Protein AF-A0A8X6N1I3-F1 (afdb_monomer_lite)

Radius of gyration: 24.24 Å; chains: 1; bounding box: 64×44×45 Å

Structure (mmCIF, N/CA/C/O backbone):
data_AF-A0A8X6N1I3-F1
#
_entry.id   AF-A0A8X6N1I3-F1
#
loop_
_atom_site.group_PDB
_atom_site.id
_atom_site.type_symbol
_atom_site.label_atom_id
_atom_site.label_alt_id
_atom_site.label_comp_id
_atom_site.label_asym_id
_atom_site.label_entity_id
_atom_site.label_seq_id
_atom_site.pdbx_PDB_ins_code
_atom_site.Cartn_x
_atom_site.Cartn_y
_atom_site.Cartn_z
_atom_site.occupancy
_atom_site.B_iso_or_equiv
_atom_site.auth_seq_id
_atom_site.auth_comp_id
_atom_site.auth_asym_id
_atom_site.auth_atom_id
_atom_site.pdbx_PDB_model_num
ATOM 1 N N . MET A 1 1 ? -18.403 -4.099 -4.640 1.00 58.09 1 MET A N 1
ATOM 2 C CA . MET A 1 1 ? -17.667 -3.399 -3.555 1.00 58.09 1 MET A CA 1
ATOM 3 C C . MET A 1 1 ? -17.383 -4.320 -2.355 1.00 58.09 1 MET A C 1
ATOM 5 O O . MET A 1 1 ? -16.830 -3.855 -1.371 1.00 58.09 1 MET A O 1
ATOM 9 N N . GLU A 1 2 ? -17.684 -5.625 -2.454 1.00 62.41 2 GLU A N 1
ATOM 10 C CA . GLU A 1 2 ? -17.638 -6.613 -1.355 1.00 62.41 2 GLU A CA 1
ATOM 11 C C . GLU A 1 2 ? -16.244 -7.187 -1.051 1.00 62.41 2 GLU A C 1
ATOM 13 O O . GLU A 1 2 ? -16.069 -7.861 -0.044 1.00 62.41 2 GLU A O 1
ATOM 18 N N . LYS A 1 3 ? -15.234 -6.902 -1.889 1.00 71.56 3 LYS A N 1
ATOM 19 C CA . LYS A 1 3 ? -13.880 -7.488 -1.790 1.00 71.56 3 LYS A CA 1
ATOM 20 C C . LYS A 1 3 ? -13.165 -7.183 -0.459 1.00 71.56 3 LYS A C 1
ATOM 22 O O . LYS A 1 3 ? -12.239 -7.901 -0.110 1.00 71.56 3 LYS A O 1
ATOM 27 N N . TYR A 1 4 ? -13.576 -6.144 0.275 1.00 79.06 4 TYR A N 1
ATOM 28 C CA . TYR A 1 4 ? -12.900 -5.678 1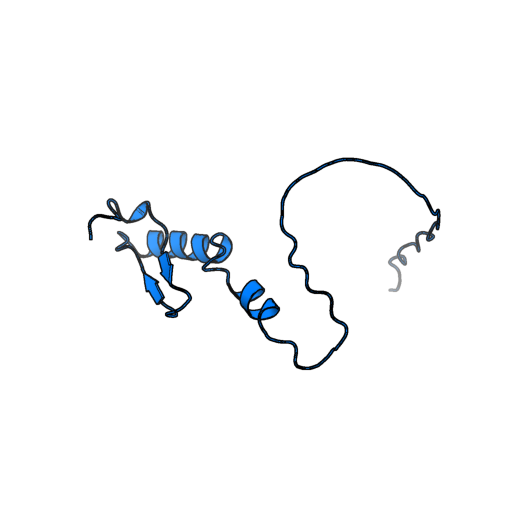.490 1.00 79.06 4 TYR A CA 1
ATOM 29 C C . TYR A 1 4 ? -13.860 -5.598 2.679 1.00 79.06 4 TYR A C 1
ATOM 31 O O . TYR A 1 4 ? -14.279 -4.508 3.073 1.00 79.06 4 TYR A O 1
ATOM 39 N N . ASN A 1 5 ? -14.231 -6.753 3.234 1.00 88.06 5 ASN A N 1
ATOM 40 C CA . ASN A 1 5 ? -15.066 -6.829 4.430 1.00 88.06 5 ASN A CA 1
ATOM 41 C C . ASN A 1 5 ? -14.500 -7.838 5.459 1.00 88.06 5 ASN A C 1
ATOM 43 O O . ASN A 1 5 ? -14.461 -9.029 5.148 1.00 88.06 5 ASN 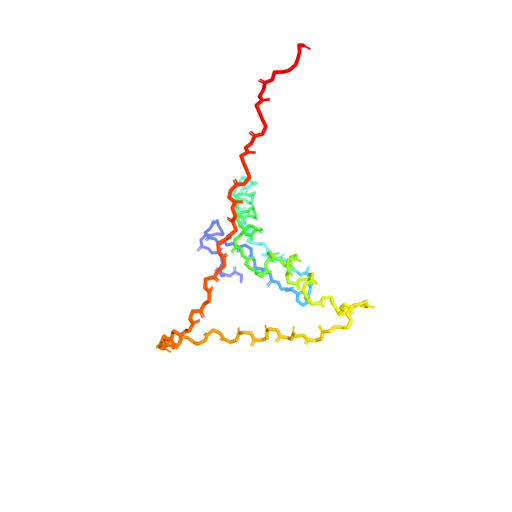A O 1
ATOM 47 N N . PRO A 1 6 ? -14.079 -7.395 6.663 1.00 91.19 6 PRO A N 1
ATOM 48 C CA . PRO A 1 6 ? -13.968 -5.996 7.073 1.00 91.19 6 PRO A CA 1
ATOM 49 C C . PRO A 1 6 ? -12.787 -5.299 6.365 1.00 91.19 6 PRO A C 1
ATOM 51 O O . PRO A 1 6 ? -11.757 -5.925 6.107 1.00 91.19 6 PRO A O 1
ATOM 54 N N . PRO A 1 7 ? -12.908 -4.002 6.037 1.00 94.31 7 PRO A N 1
ATOM 55 C CA . PRO A 1 7 ? -11.917 -3.283 5.230 1.00 94.31 7 PRO A CA 1
ATOM 56 C C . PRO A 1 7 ? -10.530 -3.205 5.884 1.00 94.31 7 PRO A C 1
ATOM 58 O O . PRO A 1 7 ? -9.524 -3.195 5.181 1.00 94.31 7 PRO A O 1
ATOM 61 N N . ASP A 1 8 ? -10.470 -3.222 7.216 1.00 96.88 8 ASP A N 1
ATOM 62 C CA . ASP A 1 8 ? -9.240 -3.106 8.0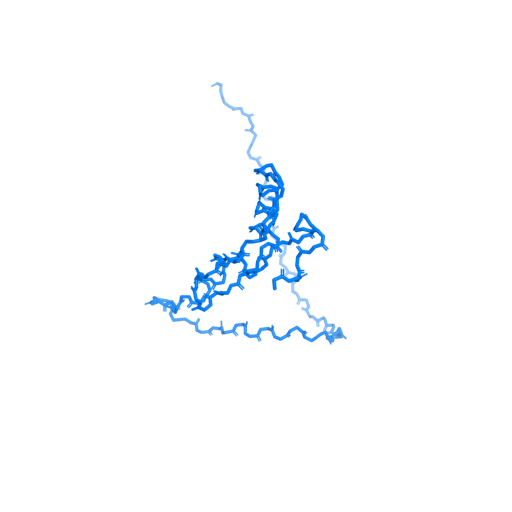11 1.00 96.88 8 ASP A CA 1
ATOM 63 C C . ASP A 1 8 ? -8.282 -4.297 7.858 1.00 96.88 8 ASP A C 1
ATOM 65 O O . ASP A 1 8 ? -7.116 -4.226 8.251 1.00 96.88 8 ASP A O 1
ATOM 69 N N . HIS A 1 9 ? -8.743 -5.396 7.261 1.00 95.88 9 HIS A N 1
ATOM 70 C CA . HIS A 1 9 ? -7.922 -6.585 7.039 1.00 95.88 9 HIS A CA 1
ATOM 71 C C . HIS A 1 9 ? -7.115 -6.530 5.740 1.00 95.88 9 HIS A C 1
ATOM 73 O O . HIS A 1 9 ? -6.237 -7.365 5.534 1.00 95.88 9 HIS A O 1
ATOM 79 N N . PHE A 1 10 ? -7.371 -5.551 4.877 1.00 96.44 10 PHE A N 1
ATOM 80 C CA . PHE A 1 10 ? -6.782 -5.493 3.546 1.00 96.44 10 PHE A CA 1
ATOM 81 C C . PHE A 1 10 ? -5.776 -4.352 3.427 1.00 96.44 10 PHE A C 1
ATOM 83 O O . PHE A 1 10 ? -5.866 -3.346 4.124 1.00 96.44 10 PHE A O 1
ATOM 90 N N . LEU A 1 11 ? -4.800 -4.530 2.540 1.00 97.12 11 LEU A N 1
ATOM 91 C CA . LEU A 1 11 ? -3.863 -3.487 2.128 1.00 97.12 11 LEU A CA 1
ATOM 92 C C . LEU A 1 11 ? -4.432 -2.714 0.924 1.00 97.12 11 LEU A C 1
ATOM 94 O O . LEU A 1 11 ? -5.332 -3.220 0.243 1.00 97.12 11 LEU A O 1
ATOM 98 N N . PRO A 1 12 ? -3.943 -1.490 0.647 1.00 96.44 12 PRO A N 1
ATOM 99 C CA . PRO A 1 12 ? -4.312 -0.779 -0.571 1.00 96.44 12 PRO A CA 1
ATOM 100 C C . PRO A 1 12 ? -3.828 -1.517 -1.827 1.00 96.44 12 PRO A C 1
ATOM 102 O O . PRO A 1 12 ? -2.808 -2.199 -1.812 1.00 96.44 12 PRO A O 1
ATOM 105 N N . GLU A 1 13 ? -4.572 -1.373 -2.920 1.00 94.69 13 GLU A N 1
ATOM 106 C CA . GLU A 1 13 ? -4.293 -2.026 -4.205 1.00 94.69 13 GLU A CA 1
ATOM 107 C C . GLU A 1 13 ? -3.751 -0.982 -5.187 1.00 94.69 13 GLU A C 1
ATOM 109 O O . GLU A 1 13 ? -4.408 0.035 -5.428 1.00 94.69 13 GLU A O 1
ATOM 114 N N . SER A 1 14 ? -2.554 -1.206 -5.734 1.00 94.00 14 SER A N 1
ATOM 115 C CA . SER A 1 14 ? -1.966 -0.318 -6.739 1.00 94.00 14 SER A CA 1
ATOM 116 C C . SER A 1 14 ? -2.306 -0.760 -8.157 1.00 94.00 14 SER A C 1
ATOM 118 O O . SER A 1 14 ? -2.306 -1.941 -8.493 1.00 94.00 14 SER A O 1
ATOM 120 N N . TYR A 1 15 ? -2.571 0.228 -9.002 1.00 92.38 15 TYR A N 1
ATOM 121 C CA . TYR A 1 15 ? -2.730 0.101 -10.441 1.00 92.38 15 TYR A CA 1
ATOM 122 C C . TYR A 1 15 ? -1.696 1.029 -11.079 1.00 92.38 15 TYR A C 1
ATOM 124 O O . TYR A 1 15 ? -1.968 2.195 -11.374 1.00 92.38 15 TYR A O 1
ATOM 132 N N . THR A 1 16 ? -0.478 0.514 -11.227 1.00 86.62 16 THR A N 1
ATOM 133 C CA . THR A 1 16 ? 0.715 1.295 -11.592 1.00 86.62 16 THR A CA 1
ATOM 134 C C . THR A 1 16 ? 0.592 1.948 -12.966 1.00 86.62 16 THR A C 1
ATOM 136 O O . THR A 1 16 ? 0.917 3.122 -13.105 1.00 86.62 16 THR A O 1
ATOM 139 N N . CYS A 1 17 ? 0.014 1.251 -13.950 1.00 87.94 17 CYS A N 1
ATOM 140 C CA . CYS A 1 17 ? -0.227 1.790 -15.294 1.00 87.94 17 CYS A CA 1
ATOM 141 C C . CYS A 1 17 ? -1.128 3.035 -15.308 1.00 87.94 17 CYS A C 1
ATOM 143 O O . CYS A 1 17 ? -1.094 3.805 -16.263 1.00 87.94 17 CYS A O 1
ATOM 145 N N . PHE A 1 18 ? -1.940 3.224 -14.266 1.00 88.44 18 PHE A N 1
ATOM 146 C CA . PHE A 1 18 ? -2.896 4.324 -14.155 1.00 88.44 18 PHE A CA 1
ATOM 147 C C . PHE A 1 18 ? -2.551 5.299 -13.023 1.00 88.44 18 PHE A C 1
ATOM 149 O O . PHE A 1 18 ? -3.381 6.142 -12.690 1.00 88.44 18 PHE A O 1
ATOM 156 N N . PHE A 1 19 ? -1.367 5.167 -12.406 1.00 86.19 19 PHE A N 1
ATOM 157 C CA . PHE A 1 19 ? -0.954 5.930 -11.218 1.00 86.19 19 PHE A CA 1
ATOM 158 C C . PHE A 1 19 ? -2.039 5.982 -10.131 1.00 86.19 19 PHE A C 1
ATOM 160 O O . PHE A 1 19 ? -2.230 6.989 -9.449 1.00 86.19 19 PHE A O 1
ATOM 167 N N . LEU A 1 20 ? -2.787 4.886 -9.991 1.00 93.06 20 LEU A N 1
ATOM 168 C CA . LEU A 1 20 ? -3.972 4.825 -9.151 1.00 93.06 20 LEU A CA 1
ATOM 169 C C . LEU A 1 20 ? -3.709 3.926 -7.947 1.00 93.06 20 LEU A C 1
ATOM 171 O O . LEU A 1 20 ? -3.300 2.774 -8.088 1.00 93.06 20 LEU A O 1
ATOM 175 N N . LEU A 1 21 ? -4.020 4.440 -6.759 1.00 94.31 21 LEU A N 1
ATOM 176 C CA . LEU A 1 21 ? -4.033 3.671 -5.523 1.00 94.31 21 LEU A CA 1
ATOM 177 C C . LEU A 1 21 ? -5.468 3.553 -5.018 1.00 94.31 21 LEU A C 1
ATOM 179 O O . LEU A 1 21 ? -6.112 4.543 -4.665 1.00 94.31 21 LEU A O 1
ATOM 183 N N . LYS A 1 22 ? -5.984 2.329 -4.974 1.00 95.00 22 LYS A N 1
ATOM 184 C CA . LYS A 1 22 ? -7.322 2.043 -4.472 1.00 95.00 22 LYS A CA 1
ATOM 185 C C . LYS A 1 22 ? -7.257 1.748 -2.980 1.00 95.00 22 LYS A C 1
ATOM 187 O O . LYS A 1 22 ? -6.669 0.758 -2.547 1.00 95.00 22 LYS A O 1
ATOM 192 N N . MET A 1 23 ? -7.919 2.598 -2.203 1.00 95.81 23 MET A N 1
ATOM 193 C CA . MET A 1 23 ? -7.935 2.518 -0.744 1.00 95.81 23 MET A CA 1
ATOM 194 C C . MET A 1 23 ? -9.183 1.775 -0.241 1.00 95.81 23 MET A C 1
ATOM 196 O O . MET A 1 23 ? -10.302 2.170 -0.589 1.00 95.81 23 MET A O 1
ATOM 200 N N . PRO A 1 24 ? -9.038 0.742 0.611 1.00 96.38 24 PRO A N 1
ATOM 201 C CA . PRO A 1 24 ? -10.135 0.255 1.438 1.00 96.38 24 PRO A CA 1
ATOM 202 C C . PRO A 1 24 ? -10.714 1.382 2.305 1.00 96.38 24 PRO A C 1
ATOM 204 O O . PRO A 1 24 ? -10.010 2.311 2.710 1.00 96.38 24 PRO A O 1
ATOM 207 N N . ARG A 1 25 ? -12.012 1.302 2.617 1.00 96.25 25 ARG A N 1
ATOM 208 C CA . ARG A 1 25 ? -12.679 2.246 3.529 1.00 96.25 25 ARG A CA 1
ATOM 209 C C . ARG A 1 25 ? -12.365 1.881 4.980 1.00 96.25 25 ARG A C 1
ATOM 211 O O . ARG A 1 25 ? -13.222 1.334 5.665 1.00 96.25 25 ARG A O 1
ATOM 218 N N . TYR A 1 26 ? -11.136 2.141 5.412 1.00 97.44 26 TYR A N 1
ATOM 219 C CA . TYR A 1 26 ? -10.694 1.839 6.773 1.00 97.44 26 TYR A CA 1
ATOM 220 C C . TYR A 1 26 ? -11.571 2.511 7.831 1.00 97.44 26 TYR A C 1
ATOM 222 O O . TYR A 1 26 ? -12.073 3.619 7.625 1.00 97.44 26 TYR A O 1
ATOM 230 N N . SER A 1 27 ? -11.715 1.852 8.977 1.00 97.56 27 SER A N 1
ATOM 231 C CA . SER A 1 27 ? -12.545 2.321 10.091 1.00 97.56 27 SER A CA 1
ATOM 232 C C . SER A 1 27 ? -12.072 3.651 10.680 1.00 97.56 27 SER A C 1
ATOM 234 O O . SER A 1 27 ? -12.888 4.466 11.112 1.00 97.56 27 SER A O 1
ATOM 236 N N . CYS A 1 28 ? -10.756 3.897 10.698 1.00 98.25 28 CYS A N 1
ATOM 237 C CA . CYS A 1 28 ? -10.181 5.119 11.247 1.00 98.25 28 CYS A CA 1
ATOM 238 C C . CYS A 1 28 ? -8.821 5.492 10.630 1.00 98.25 28 CYS A C 1
ATOM 240 O O . CYS A 1 28 ? -8.148 4.696 9.969 1.00 98.25 28 CYS A O 1
ATOM 242 N N . LYS A 1 29 ? -8.381 6.729 10.904 1.00 98.06 29 LYS A N 1
ATOM 243 C CA . LYS A 1 29 ? -7.102 7.283 10.423 1.00 98.06 29 LYS A CA 1
ATOM 244 C C . LYS A 1 29 ? -5.883 6.488 10.905 1.00 98.06 29 LYS A C 1
ATOM 246 O O . LYS A 1 29 ? -4.880 6.437 10.198 1.00 98.06 29 LYS A O 1
ATOM 251 N N . LEU A 1 30 ? -5.959 5.891 12.096 1.00 98.56 30 LEU A N 1
ATOM 252 C CA . LEU A 1 30 ? -4.856 5.121 12.668 1.00 98.56 30 LEU A CA 1
ATOM 253 C C . LEU A 1 30 ? -4.602 3.838 11.863 1.00 98.56 30 LEU A C 1
ATOM 255 O O . LEU A 1 30 ? -3.475 3.626 11.424 1.00 98.56 30 LEU A O 1
ATOM 259 N N . VAL A 1 31 ? -5.661 3.076 11.564 1.00 98.25 31 VAL A N 1
ATOM 260 C CA . VAL A 1 31 ? -5.588 1.881 10.704 1.00 98.25 31 VAL A CA 1
ATOM 261 C C . VAL A 1 31 ? -5.094 2.246 9.304 1.00 98.25 31 VAL A C 1
ATOM 263 O O . VAL A 1 31 ? -4.174 1.612 8.794 1.00 98.25 31 VAL A O 1
ATOM 266 N N . LEU A 1 32 ? -5.632 3.315 8.704 1.00 98.31 32 LEU A N 1
ATOM 267 C CA . LEU A 1 32 ? -5.176 3.792 7.393 1.00 98.31 32 LEU A CA 1
ATOM 268 C C . LEU A 1 32 ? -3.668 4.073 7.381 1.00 98.31 32 LEU A C 1
ATOM 270 O O . LEU A 1 32 ? -2.976 3.654 6.455 1.00 98.31 32 LEU A O 1
ATOM 274 N N . LYS A 1 33 ? -3.155 4.771 8.403 1.00 98.56 33 LYS A N 1
ATOM 275 C CA . LYS A 1 33 ? -1.730 5.108 8.511 1.00 98.56 33 LYS A CA 1
ATOM 276 C C . LYS A 1 33 ? -0.870 3.852 8.608 1.00 98.56 33 LYS A C 1
ATOM 278 O O . LYS A 1 33 ? 0.153 3.775 7.936 1.00 98.56 33 LYS A O 1
ATOM 283 N N . GLU A 1 34 ? -1.270 2.898 9.440 1.00 98.50 34 GLU A N 1
ATOM 284 C CA . GLU A 1 34 ? -0.538 1.648 9.635 1.00 98.50 34 GLU A CA 1
ATOM 285 C C . GLU A 1 34 ? -0.470 0.832 8.339 1.00 98.50 34 GLU A C 1
ATOM 287 O O . GLU A 1 34 ? 0.619 0.480 7.890 1.00 98.50 34 GLU A O 1
ATOM 292 N N . LYS A 1 35 ? -1.618 0.613 7.687 1.00 98.12 35 LYS A N 1
ATOM 293 C CA . LYS A 1 35 ? -1.713 -0.179 6.453 1.00 98.12 35 LYS A CA 1
ATOM 294 C C . LYS A 1 35 ? -0.984 0.477 5.290 1.00 98.12 35 LYS A C 1
ATOM 296 O O . LYS A 1 35 ? -0.295 -0.210 4.542 1.00 98.12 35 LYS A O 1
ATOM 301 N N . LEU A 1 36 ? -1.097 1.798 5.149 1.00 98.00 36 LEU A N 1
ATOM 302 C CA . LEU A 1 36 ? -0.392 2.527 4.098 1.00 98.00 36 LEU A CA 1
ATOM 303 C C . LEU A 1 36 ? 1.121 2.517 4.330 1.00 98.00 36 LEU A C 1
ATOM 305 O O . LEU A 1 36 ? 1.869 2.256 3.395 1.00 98.00 36 LEU A 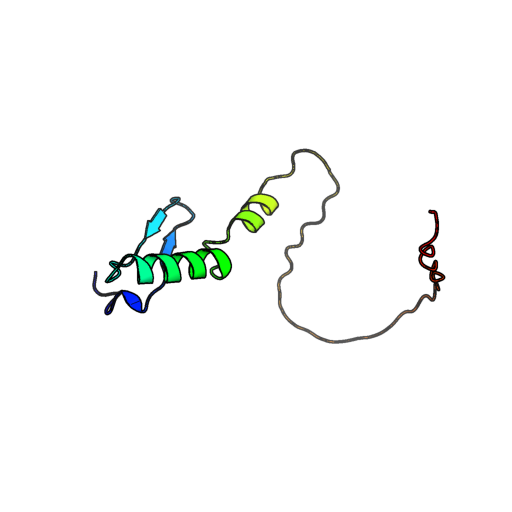O 1
ATOM 309 N N . LYS A 1 37 ? 1.577 2.742 5.571 1.00 97.44 37 LYS A N 1
ATOM 310 C CA . LYS A 1 37 ? 3.005 2.673 5.906 1.00 97.44 37 LYS A CA 1
ATOM 311 C C . LYS A 1 37 ? 3.564 1.279 5.632 1.00 97.44 37 LYS A C 1
ATOM 313 O O . LYS A 1 37 ? 4.621 1.163 5.028 1.00 97.44 37 LYS A O 1
ATOM 318 N N . TYR A 1 38 ? 2.843 0.235 6.037 1.00 97.50 38 TYR A N 1
ATOM 319 C CA . TYR A 1 38 ? 3.220 -1.139 5.723 1.00 97.50 38 TYR A CA 1
ATOM 320 C C . TYR A 1 38 ? 3.333 -1.350 4.207 1.00 97.50 38 TYR A C 1
ATOM 322 O O . TYR A 1 38 ? 4.353 -1.825 3.723 1.00 97.50 38 TYR A O 1
ATOM 330 N N . ALA A 1 39 ? 2.321 -0.941 3.442 1.00 96.31 39 ALA A N 1
ATOM 331 C CA . ALA A 1 39 ? 2.298 -1.145 1.999 1.00 96.31 39 ALA A CA 1
ATOM 332 C C . ALA A 1 39 ? 3.454 -0.438 1.270 1.00 96.31 39 ALA A C 1
ATOM 334 O O . ALA A 1 39 ? 4.049 -1.025 0.375 1.00 96.31 39 ALA A O 1
ATOM 335 N N . ILE A 1 40 ? 3.820 0.777 1.690 1.00 94.19 40 ILE A N 1
ATOM 336 C CA . ILE A 1 40 ? 4.958 1.517 1.121 1.00 94.19 40 ILE A CA 1
ATOM 337 C C . ILE A 1 40 ? 6.287 0.782 1.339 1.00 94.19 40 ILE A C 1
ATOM 339 O O . ILE A 1 40 ? 7.149 0.844 0.479 1.00 94.19 40 ILE A O 1
ATOM 343 N N . HIS A 1 41 ? 6.460 0.089 2.466 1.00 93.38 41 HIS A N 1
ATOM 344 C CA . HIS A 1 41 ? 7.723 -0.586 2.785 1.00 93.38 41 HIS A CA 1
ATOM 345 C C . HIS A 1 41 ? 7.799 -2.040 2.309 1.00 93.38 41 HIS A C 1
ATOM 347 O O . HIS A 1 41 ? 8.892 -2.583 2.202 1.00 93.38 41 HIS A O 1
ATOM 353 N N . PHE A 1 42 ? 6.656 -2.699 2.099 1.00 92.94 42 PHE A N 1
ATOM 354 C CA . PHE A 1 42 ? 6.621 -4.152 1.901 1.00 92.94 42 PHE A CA 1
ATOM 355 C C . PHE A 1 42 ? 5.893 -4.597 0.628 1.00 92.94 42 PHE A C 1
ATOM 357 O O . PHE A 1 42 ? 6.048 -5.746 0.212 1.00 92.94 42 PHE A O 1
ATOM 364 N N . CYS A 1 43 ? 5.103 -3.736 -0.022 1.00 91.69 43 CYS A N 1
ATOM 365 C CA . CYS A 1 43 ? 4.458 -4.090 -1.284 1.00 91.69 43 CYS A CA 1
ATOM 366 C C . CYS A 1 43 ? 5.327 -3.644 -2.460 1.00 91.69 43 CYS A C 1
ATOM 368 O O . CYS A 1 43 ? 5.322 -2.471 -2.810 1.00 91.69 43 CYS A O 1
ATOM 370 N N . LYS A 1 44 ? 5.976 -4.596 -3.141 1.00 86.88 44 LYS A N 1
ATOM 371 C CA . LYS A 1 44 ? 6.818 -4.347 -4.332 1.00 86.88 44 LYS A CA 1
ATOM 372 C C . LYS A 1 44 ? 6.144 -3.499 -5.423 1.00 86.88 44 LYS A C 1
ATOM 374 O O . LYS A 1 44 ? 6.810 -2.766 -6.133 1.00 86.88 44 LYS A O 1
ATOM 379 N N . SER A 1 45 ? 4.822 -3.608 -5.586 1.00 87.06 45 SER A N 1
ATOM 380 C CA . SER A 1 45 ? 4.060 -2.841 -6.588 1.00 87.06 45 SER A CA 1
ATOM 381 C C . SER A 1 45 ? 3.702 -1.416 -6.152 1.00 87.06 45 SER A C 1
ATOM 383 O O . SER A 1 45 ? 3.037 -0.695 -6.896 1.00 87.06 45 SER A O 1
ATOM 385 N N . ILE A 1 46 ? 4.021 -1.055 -4.913 1.00 90.94 46 ILE A N 1
ATOM 386 C CA . ILE A 1 46 ? 3.841 0.277 -4.331 1.00 90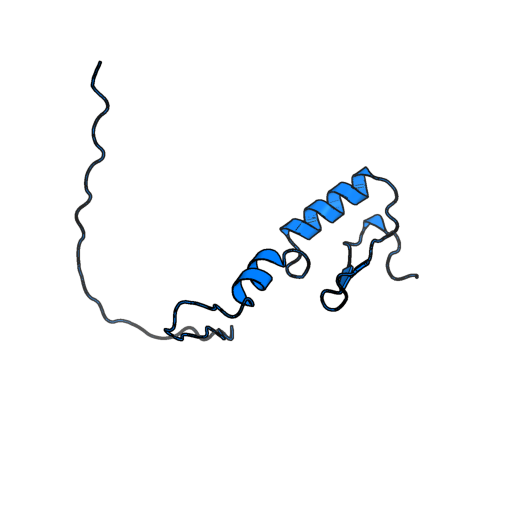.94 46 ILE A CA 1
ATOM 387 C C . ILE A 1 46 ? 5.225 0.891 -4.103 1.00 90.94 46 ILE A C 1
ATOM 389 O O . ILE A 1 46 ? 5.436 2.046 -4.463 1.00 90.94 46 ILE A O 1
ATOM 393 N N . ASP A 1 47 ? 6.174 0.094 -3.611 1.00 82.25 47 ASP A N 1
ATOM 394 C CA . ASP A 1 47 ? 7.605 0.385 -3.513 1.00 82.25 47 ASP A CA 1
ATOM 395 C C . ASP A 1 47 ? 8.269 0.339 -4.901 1.00 82.25 47 ASP A C 1
ATOM 397 O O . ASP A 1 47 ? 8.985 -0.589 -5.270 1.00 82.25 47 ASP A O 1
ATOM 401 N N . THR A 1 48 ? 7.913 1.311 -5.740 1.00 66.88 48 THR A N 1
ATOM 402 C CA . THR A 1 48 ? 8.264 1.312 -7.170 1.00 66.88 48 THR A CA 1
ATOM 403 C C . THR A 1 48 ? 9.474 2.198 -7.474 1.00 66.88 48 THR A C 1
ATOM 405 O O . THR A 1 48 ? 9.857 2.310 -8.636 1.00 66.88 48 THR A O 1
ATOM 408 N N . ASP A 1 49 ? 10.088 2.830 -6.470 1.00 67.31 49 ASP A N 1
ATOM 409 C CA . ASP A 1 49 ? 11.179 3.791 -6.679 1.00 67.31 49 ASP A CA 1
ATOM 410 C C . ASP A 1 49 ? 12.445 3.107 -7.221 1.00 67.31 49 ASP A C 1
ATOM 412 O O . ASP A 1 49 ? 13.093 3.633 -8.127 1.00 67.31 49 ASP A O 1
ATOM 416 N N . ASP A 1 50 ? 12.767 1.900 -6.743 1.00 63.84 50 ASP A N 1
ATOM 417 C CA . ASP A 1 50 ? 13.879 1.103 -7.280 1.00 63.84 50 ASP A CA 1
ATOM 418 C C . ASP A 1 50 ? 13.603 0.602 -8.702 1.00 63.84 50 ASP A C 1
ATOM 420 O O . ASP A 1 50 ? 14.478 0.664 -9.565 1.00 63.84 50 ASP A O 1
ATOM 424 N N . TYR A 1 51 ? 12.365 0.192 -8.988 1.00 63.56 51 TYR A N 1
ATOM 425 C CA . TYR A 1 51 ? 11.955 -0.214 -10.335 1.00 63.56 51 TYR A CA 1
ATOM 426 C C . TYR A 1 51 ? 11.982 0.962 -11.324 1.00 63.56 51 TYR A C 1
ATOM 428 O O . TYR A 1 51 ? 12.469 0.828 -12.444 1.00 63.56 51 TYR A O 1
ATOM 436 N N . ALA A 1 52 ? 11.511 2.143 -10.914 1.00 62.62 52 ALA A N 1
ATOM 437 C CA . ALA A 1 52 ? 11.535 3.346 -11.738 1.00 62.62 52 ALA A CA 1
ATOM 438 C C . ALA A 1 52 ? 12.967 3.799 -12.056 1.00 62.62 52 ALA A C 1
ATOM 440 O O . ALA A 1 52 ? 13.215 4.243 -13.173 1.00 62.62 52 ALA A O 1
ATOM 441 N N . ARG A 1 53 ? 13.914 3.650 -11.117 1.00 64.94 53 ARG A N 1
ATOM 442 C CA . ARG A 1 53 ? 15.340 3.936 -11.349 1.00 64.94 53 ARG A CA 1
ATOM 443 C C . ARG A 1 53 ? 15.977 2.980 -12.358 1.00 64.94 53 ARG A C 1
ATOM 445 O O . ARG A 1 53 ? 16.723 3.436 -13.217 1.00 64.94 53 ARG A O 1
ATOM 452 N N . LEU A 1 54 ? 15.670 1.684 -12.278 1.00 62.66 54 LEU A N 1
ATOM 453 C CA . LEU A 1 54 ? 16.199 0.664 -13.195 1.00 62.66 54 LEU A CA 1
ATOM 454 C C . LEU A 1 54 ? 15.602 0.765 -14.607 1.00 62.66 54 LEU A C 1
ATOM 456 O O . LEU A 1 54 ? 16.285 0.490 -15.590 1.00 62.66 54 LEU A O 1
ATOM 460 N N . ASN A 1 55 ? 14.342 1.190 -14.709 1.00 58.88 55 ASN A N 1
ATOM 461 C CA . ASN A 1 55 ? 13.631 1.332 -15.980 1.00 58.88 55 ASN A CA 1
ATOM 462 C C . ASN A 1 55 ? 13.799 2.709 -16.635 1.00 58.88 55 ASN A C 1
ATOM 464 O O . ASN A 1 55 ? 13.207 2.954 -17.689 1.00 58.88 55 ASN A O 1
ATOM 468 N N . GLN A 1 56 ? 14.587 3.613 -16.048 1.00 60.03 56 GLN A N 1
ATOM 469 C CA . GLN A 1 56 ? 15.059 4.789 -16.770 1.00 60.03 56 GLN A CA 1
ATOM 470 C C . GLN A 1 56 ? 16.087 4.297 -17.795 1.00 60.03 56 GLN A C 1
ATOM 472 O O . GLN A 1 56 ? 17.135 3.791 -17.388 1.00 60.03 56 GLN A O 1
ATOM 477 N N . PRO A 1 57 ? 15.826 4.394 -19.114 1.00 55.22 57 PRO A N 1
ATOM 478 C CA . PRO A 1 57 ? 16.854 4.098 -20.097 1.00 55.22 57 PRO A CA 1
ATOM 479 C C . PRO A 1 57 ? 18.000 5.078 -19.848 1.00 55.22 57 PRO A C 1
ATOM 481 O O . PRO A 1 57 ? 17.858 6.281 -20.061 1.00 55.22 57 PRO A O 1
ATOM 484 N N . ASN A 1 58 ? 19.105 4.564 -19.313 1.00 52.81 58 ASN A N 1
ATOM 485 C CA . ASN A 1 58 ? 20.310 5.328 -19.040 1.00 52.81 58 ASN A CA 1
ATOM 486 C C . ASN A 1 58 ? 20.708 6.100 -20.307 1.00 52.81 58 ASN A C 1
ATOM 488 O O . ASN A 1 58 ? 21.035 5.487 -21.323 1.00 52.81 58 ASN A O 1
ATOM 492 N N . LEU A 1 59 ? 20.667 7.433 -20.252 1.00 55.97 59 LEU A N 1
ATOM 493 C CA . LEU A 1 59 ? 21.105 8.288 -21.352 1.00 55.97 59 LEU A CA 1
ATOM 494 C C . LEU A 1 59 ? 22.630 8.467 -21.383 1.00 55.97 59 LEU A C 1
ATOM 496 O O . LEU A 1 59 ? 23.084 9.209 -22.243 1.00 55.97 59 LEU A O 1
ATOM 500 N N . GLU A 1 60 ? 23.451 7.833 -20.528 1.00 50.78 60 GLU A N 1
ATOM 501 C CA . GLU A 1 60 ? 24.877 8.213 -20.545 1.00 50.78 60 GLU A CA 1
ATOM 502 C C . GLU A 1 60 ? 25.970 7.146 -20.557 1.00 50.78 60 GLU A C 1
ATOM 504 O O . GLU A 1 60 ? 27.009 7.442 -21.129 1.00 50.78 60 GLU A O 1
ATOM 509 N N . HIS A 1 61 ? 25.844 5.920 -20.051 1.00 50.72 61 HIS A N 1
ATOM 510 C CA . HIS A 1 61 ? 27.051 5.067 -20.006 1.00 50.72 61 HIS A CA 1
ATOM 511 C C . HIS A 1 61 ? 26.848 3.701 -20.646 1.00 50.72 61 HIS A C 1
ATOM 513 O O . HIS A 1 61 ? 26.428 2.731 -20.020 1.00 50.72 61 HIS A O 1
ATOM 519 N N . GLY A 1 62 ? 27.163 3.663 -21.943 1.00 50.41 62 GLY A N 1
ATOM 520 C CA . GLY A 1 62 ? 27.210 2.458 -22.750 1.00 50.41 62 GLY A CA 1
ATOM 521 C C . GLY A 1 62 ? 28.310 1.513 -22.294 1.00 50.41 62 GLY A C 1
ATOM 522 O O . GLY A 1 62 ? 29.444 1.665 -22.712 1.00 50.41 62 GLY A O 1
ATOM 523 N N . LEU A 1 63 ? 27.946 0.508 -21.505 1.00 45.81 63 LEU A N 1
ATOM 524 C CA . LEU A 1 63 ? 28.397 -0.874 -21.653 1.00 45.81 63 LEU A CA 1
ATOM 525 C C . LEU A 1 63 ? 27.230 -1.745 -21.187 1.00 45.81 63 LEU A C 1
ATOM 527 O O . LEU A 1 63 ? 26.822 -1.707 -20.030 1.00 45.81 63 LEU A O 1
ATOM 531 N N . GLY A 1 64 ? 26.622 -2.441 -22.144 1.00 53.00 64 GLY A N 1
ATOM 532 C CA . GLY A 1 64 ? 25.447 -3.261 -21.916 1.00 53.00 64 GLY A CA 1
ATOM 533 C C . GLY A 1 64 ? 25.768 -4.503 -21.095 1.00 53.00 64 GLY A C 1
ATOM 534 O O . GLY A 1 64 ? 26.580 -5.326 -21.501 1.00 53.00 64 GLY A O 1
ATOM 535 N N . THR A 1 65 ? 25.033 -4.676 -20.008 1.00 48.38 65 THR A N 1
ATOM 536 C CA . THR A 1 65 ? 24.698 -5.979 -19.434 1.00 48.38 65 THR A CA 1
ATOM 537 C C . THR A 1 65 ? 23.276 -5.864 -18.901 1.00 48.38 65 THR A C 1
ATOM 539 O O . THR A 1 65 ? 23.010 -5.178 -17.921 1.00 48.38 65 THR A O 1
ATOM 542 N N . SER A 1 66 ? 22.335 -6.481 -19.611 1.00 58.00 66 SER A N 1
ATOM 543 C CA . SER A 1 66 ? 20.957 -6.663 -19.154 1.00 58.00 66 SER A CA 1
ATOM 544 C C . SER A 1 66 ? 20.935 -7.823 -18.156 1.00 58.00 66 SER A C 1
ATOM 546 O O . SER A 1 66 ? 21.280 -8.933 -18.567 1.00 58.00 66 SER A O 1
ATOM 548 N N . PRO A 1 67 ? 20.532 -7.647 -16.886 1.00 48.09 67 PRO A N 1
ATOM 549 C CA . PRO A 1 67 ? 20.278 -8.767 -16.004 1.00 48.09 67 PRO A CA 1
ATOM 550 C C . PRO A 1 67 ? 18.781 -9.074 -16.055 1.00 48.09 67 PRO A C 1
ATOM 552 O O . PRO A 1 67 ? 18.040 -8.817 -15.109 1.00 48.09 67 PRO A O 1
ATOM 555 N N . TYR A 1 68 ? 18.319 -9.648 -17.165 1.00 50.69 68 TYR A N 1
ATOM 556 C CA . TYR A 1 68 ? 17.167 -10.543 -17.080 1.00 50.69 68 TYR A CA 1
ATOM 557 C C . TYR A 1 68 ? 17.667 -11.790 -16.328 1.00 50.69 68 TYR A C 1
ATOM 559 O O . TYR A 1 68 ? 18.075 -12.769 -16.942 1.00 50.69 68 TYR A O 1
ATOM 567 N N . ILE A 1 69 ? 17.767 -11.708 -14.996 1.00 50.69 69 ILE A N 1
ATOM 568 C CA . ILE A 1 69 ? 18.001 -12.882 -14.153 1.00 50.69 69 ILE A CA 1
ATOM 569 C C . ILE A 1 69 ? 16.632 -13.503 -13.912 1.00 50.69 69 ILE A C 1
ATOM 571 O O . ILE A 1 69 ? 15.851 -13.049 -13.076 1.00 50.69 69 ILE A O 1
ATOM 575 N N . ASP A 1 70 ? 16.345 -14.507 -14.733 1.00 44.56 70 ASP A N 1
ATOM 576 C CA . ASP A 1 70 ? 15.312 -15.501 -14.493 1.00 44.56 70 ASP A CA 1
ATOM 577 C C . ASP A 1 70 ? 15.743 -16.342 -13.285 1.00 44.56 70 ASP A C 1
ATOM 579 O O . ASP A 1 70 ? 16.789 -16.993 -13.297 1.00 44.56 70 ASP A O 1
ATOM 583 N N . ALA A 1 71 ? 14.982 -16.251 -12.198 1.00 54.38 71 ALA A N 1
ATOM 584 C CA . ALA A 1 71 ? 15.203 -17.046 -11.002 1.00 54.38 71 ALA A CA 1
ATOM 585 C C . ALA A 1 71 ? 14.581 -18.433 -11.210 1.00 54.38 71 ALA A C 1
ATOM 587 O O . ALA A 1 71 ? 13.462 -18.692 -10.768 1.00 54.38 71 ALA A O 1
ATOM 588 N N . SER A 1 72 ? 15.319 -19.322 -11.870 1.00 53.00 72 SER A N 1
ATOM 589 C CA . SER A 1 72 ? 15.118 -20.766 -11.763 1.00 53.00 72 SER A CA 1
ATOM 590 C C . SER A 1 72 ? 16.367 -21.384 -11.140 1.00 53.00 72 SER A C 1
ATOM 592 O O . SER A 1 72 ? 17.435 -21.373 -11.748 1.00 53.00 72 SER A O 1
ATOM 594 N N . GLU A 1 73 ? 16.226 -21.878 -9.910 1.00 52.62 73 GLU A N 1
ATOM 595 C CA . GLU A 1 73 ? 17.220 -22.692 -9.209 1.00 52.62 73 GLU A CA 1
ATOM 596 C C . GLU A 1 73 ? 17.735 -23.845 -10.083 1.00 52.62 73 GLU A C 1
ATOM 598 O O . GLU A 1 73 ? 16.956 -24.655 -10.585 1.00 52.62 73 GLU A O 1
ATOM 603 N N . SER A 1 74 ? 19.057 -23.967 -10.166 1.00 49.50 74 SER A N 1
ATOM 604 C CA . SER A 1 74 ? 19.741 -25.258 -10.197 1.00 49.50 74 SER A CA 1
ATOM 605 C C . SER A 1 74 ? 21.113 -25.064 -9.554 1.00 49.50 74 SER A C 1
ATOM 607 O O . SER A 1 74 ? 22.010 -24.460 -10.144 1.00 49.50 74 SER A O 1
ATOM 609 N N . GLU A 1 75 ? 21.226 -25.503 -8.304 1.00 51.59 75 GLU A N 1
ATOM 610 C CA . GLU A 1 75 ? 22.496 -25.776 -7.640 1.00 51.59 75 GLU A CA 1
ATOM 611 C C . GLU A 1 75 ? 23.194 -26.882 -8.438 1.00 51.59 75 GLU A C 1
ATOM 613 O O . GLU A 1 75 ? 22.557 -27.901 -8.673 1.00 51.59 75 GLU A O 1
ATOM 618 N N . ASP A 1 76 ? 24.422 -26.650 -8.917 1.00 42.41 76 ASP A N 1
ATOM 619 C CA . ASP A 1 76 ? 25.490 -27.658 -9.003 1.00 42.41 76 ASP A CA 1
ATOM 620 C C . ASP A 1 76 ? 26.772 -27.098 -9.674 1.00 42.41 76 ASP A C 1
ATOM 622 O O . ASP A 1 76 ? 26.742 -26.470 -10.730 1.00 42.41 76 ASP A O 1
ATOM 626 N N . GLU A 1 77 ? 27.897 -27.409 -9.018 1.00 44.41 77 GLU A N 1
ATOM 627 C CA . GLU A 1 77 ? 29.265 -27.614 -9.538 1.00 44.41 77 GLU A CA 1
ATOM 628 C C . GLU A 1 77 ? 30.337 -26.478 -9.549 1.00 44.41 77 GLU A C 1
ATOM 630 O O . GLU A 1 77 ? 30.498 -25.705 -10.487 1.00 44.41 77 GLU A O 1
ATOM 635 N N . ILE A 1 78 ? 31.130 -26.490 -8.461 1.00 49.94 78 ILE A N 1
ATOM 636 C CA . ILE A 1 78 ? 32.613 -26.533 -8.313 1.00 49.94 78 ILE A CA 1
ATOM 637 C C . ILE A 1 78 ? 33.602 -25.632 -9.108 1.00 49.94 78 ILE A C 1
ATOM 639 O O . ILE A 1 78 ? 33.810 -25.762 -10.305 1.00 49.94 78 ILE A O 1
ATOM 643 N N . GLU A 1 79 ? 34.362 -24.875 -8.295 1.00 48.41 79 GLU A N 1
ATOM 644 C CA . GLU A 1 79 ? 35.837 -24.720 -8.225 1.00 48.41 79 GLU A CA 1
ATOM 645 C C . GLU A 1 79 ? 36.657 -24.175 -9.418 1.00 48.41 79 GLU A C 1
ATOM 647 O O . GLU A 1 79 ? 36.963 -24.875 -10.375 1.00 48.41 79 GLU A O 1
ATOM 652 N N . SER A 1 80 ? 37.245 -22.985 -9.222 1.00 45.78 80 SER A N 1
ATOM 653 C CA . SER A 1 80 ? 38.654 -22.734 -9.577 1.00 45.78 80 SER A CA 1
ATOM 654 C C . SER A 1 80 ? 39.190 -21.522 -8.809 1.00 45.78 80 SER A C 1
ATOM 656 O O . SER A 1 80 ? 38.662 -20.418 -8.938 1.00 45.78 80 SER A O 1
ATOM 658 N N . GLY A 1 81 ? 40.212 -21.737 -7.980 1.00 44.34 81 GLY A N 1
ATOM 659 C CA . GLY A 1 81 ? 40.784 -20.723 -7.102 1.00 44.34 81 GLY A CA 1
ATOM 660 C C . GLY A 1 81 ? 41.654 -19.666 -7.786 1.00 44.34 81 GLY A C 1
ATOM 661 O O . GLY A 1 81 ? 42.230 -19.883 -8.849 1.00 44.34 81 GLY A O 1
ATOM 662 N N . SER A 1 82 ? 41.820 -18.556 -7.073 1.00 50.69 82 SER A N 1
ATOM 663 C CA . SER A 1 82 ? 43.023 -17.725 -7.096 1.00 50.69 82 SER A CA 1
ATOM 664 C C . SER A 1 82 ? 43.092 -16.948 -5.780 1.00 50.69 82 SER A C 1
ATOM 666 O O . SER A 1 82 ? 42.245 -16.105 -5.488 1.00 50.69 82 SER A O 1
ATOM 668 N N . ASP A 1 83 ? 44.074 -17.336 -4.974 1.00 54.19 83 ASP A N 1
ATOM 669 C CA . ASP A 1 83 ? 44.610 -16.630 -3.815 1.00 54.19 83 ASP A CA 1
ATOM 670 C C . ASP A 1 83 ? 45.110 -15.246 -4.241 1.00 54.19 83 ASP A C 1
ATOM 672 O O . ASP A 1 83 ? 45.972 -15.159 -5.107 1.00 54.19 83 ASP A O 1
ATOM 676 N N . ASP A 1 84 ? 44.573 -14.189 -3.634 1.00 50.97 84 ASP A N 1
ATOM 677 C CA . ASP A 1 84 ? 45.281 -12.917 -3.503 1.00 50.97 84 ASP A CA 1
ATOM 678 C C . ASP A 1 84 ? 44.888 -12.276 -2.169 1.00 50.97 84 ASP A C 1
ATOM 680 O O . ASP A 1 84 ? 43.907 -11.542 -2.013 1.00 50.97 84 ASP A O 1
ATOM 684 N N . SER A 1 85 ? 45.678 -12.625 -1.162 1.00 50.56 85 SER A N 1
ATOM 685 C CA . SER A 1 85 ? 45.692 -12.017 0.162 1.00 50.56 85 SER A CA 1
ATOM 686 C C . SER A 1 85 ? 45.873 -10.490 0.079 1.00 50.56 85 SER A C 1
ATOM 688 O O . SER A 1 85 ? 46.969 -10.004 -0.196 1.00 50.56 85 SER A O 1
ATOM 690 N N . ILE A 1 86 ? 44.834 -9.704 0.391 1.00 50.97 86 ILE A N 1
ATOM 691 C CA . ILE A 1 86 ? 44.985 -8.258 0.637 1.00 50.97 86 ILE A CA 1
ATOM 692 C C . ILE A 1 86 ? 45.275 -8.036 2.134 1.00 50.97 86 ILE A C 1
ATOM 694 O O . ILE A 1 86 ? 44.459 -8.425 2.974 1.00 50.97 86 ILE A O 1
ATOM 698 N N . PRO A 1 87 ? 46.405 -7.408 2.516 1.00 49.91 87 PRO A N 1
ATOM 699 C CA . PRO A 1 87 ? 46.754 -7.216 3.918 1.00 49.91 87 PRO A CA 1
ATOM 700 C C . PRO A 1 87 ? 45.826 -6.198 4.599 1.00 49.91 87 PRO A C 1
ATOM 702 O O . PRO A 1 87 ? 45.614 -5.090 4.102 1.00 49.91 87 PRO A O 1
ATOM 705 N N . LEU A 1 88 ? 45.313 -6.570 5.778 1.00 51.41 88 LEU A N 1
ATOM 706 C CA . LEU A 1 88 ? 44.582 -5.698 6.701 1.00 51.41 88 LEU A CA 1
ATOM 707 C C . LEU A 1 88 ? 45.406 -4.441 7.015 1.00 51.41 88 LEU A C 1
ATOM 709 O O . LEU A 1 88 ? 46.406 -4.498 7.731 1.00 51.41 88 LEU A O 1
ATOM 713 N N . ARG A 1 89 ? 44.965 -3.282 6.520 1.00 47.38 89 ARG A N 1
ATOM 714 C CA . ARG A 1 89 ? 45.472 -1.989 6.986 1.00 47.38 89 ARG A CA 1
ATOM 715 C C . ARG A 1 89 ? 44.789 -1.655 8.313 1.00 47.38 89 ARG A C 1
ATOM 717 O O . ARG A 1 89 ? 43.584 -1.426 8.348 1.00 47.38 89 ARG A O 1
ATOM 724 N N . SER A 1 90 ? 45.563 -1.662 9.395 1.00 54.75 90 SER A N 1
ATOM 725 C CA . SER A 1 90 ? 45.125 -1.330 10.756 1.00 54.75 90 SER A CA 1
ATOM 726 C C . SER A 1 90 ? 44.475 0.063 10.847 1.00 54.75 90 SER A C 1
ATOM 728 O O . SER A 1 90 ? 44.898 0.974 10.126 1.00 54.75 90 SER A O 1
ATOM 730 N N . PRO A 1 91 ? 43.489 0.266 11.743 1.00 59.53 91 PRO A N 1
ATOM 731 C CA . PRO A 1 91 ? 42.915 1.586 11.996 1.00 59.53 91 PRO A CA 1
ATOM 732 C C . PRO A 1 91 ? 43.959 2.520 12.641 1.00 59.53 91 PRO A C 1
ATOM 734 O O . PRO A 1 91 ? 44.743 2.059 13.475 1.00 59.53 91 PRO A O 1
ATOM 737 N N . PRO A 1 92 ? 44.002 3.820 12.293 1.00 58.28 92 PRO A N 1
ATOM 738 C CA . PRO A 1 92 ? 4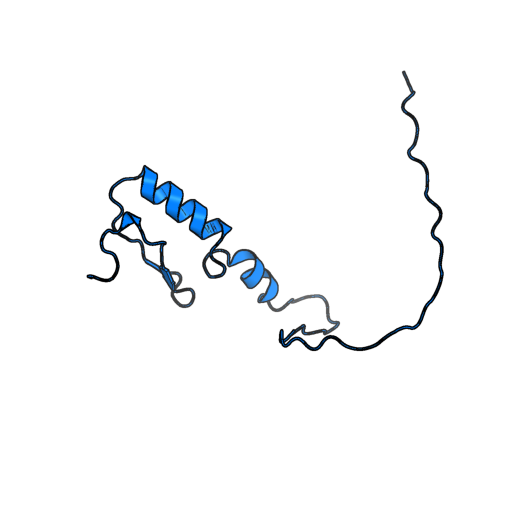4.826 4.780 13.018 1.00 58.28 92 PRO A CA 1
ATOM 739 C C . PRO A 1 92 ? 44.280 4.993 14.438 1.00 58.28 92 PRO A C 1
ATOM 741 O O . PRO A 1 92 ? 43.077 5.147 14.640 1.00 58.28 92 PRO A O 1
ATOM 744 N N . SER A 1 93 ? 45.191 4.975 15.411 1.00 63.47 93 SER A N 1
ATOM 745 C CA . SER A 1 93 ? 44.948 5.183 16.839 1.00 63.47 93 SER A CA 1
ATOM 746 C C . SER A 1 93 ? 44.438 6.591 17.148 1.00 63.47 93 SER A C 1
ATOM 748 O O . SER A 1 93 ? 44.968 7.568 16.619 1.00 63.47 93 SER A O 1
ATOM 750 N N . GLU A 1 94 ? 43.473 6.686 18.067 1.00 57.41 94 GLU A N 1
ATOM 751 C CA . GLU A 1 94 ? 43.121 7.926 18.763 1.00 57.41 94 GLU A CA 1
ATOM 752 C C . GLU A 1 94 ? 44.352 8.502 19.474 1.00 57.41 94 GLU A C 1
ATOM 754 O O . GLU A 1 94 ? 45.054 7.787 20.193 1.00 57.41 94 GLU A O 1
ATOM 759 N N . GLY A 1 95 ? 44.609 9.796 19.284 1.00 59.94 95 GLY A N 1
ATOM 760 C CA . GLY A 1 95 ? 45.640 10.503 20.033 1.00 59.94 95 GLY A CA 1
ATOM 761 C C . GLY A 1 95 ? 46.265 11.665 19.279 1.00 59.94 95 GLY A C 1
ATOM 762 O O . GLY A 1 95 ? 47.427 11.584 18.900 1.00 59.94 95 GLY A O 1
ATOM 763 N N . ASP A 1 96 ? 45.534 12.769 19.138 1.00 53.31 96 ASP A N 1
ATOM 764 C CA . ASP A 1 96 ? 46.168 14.075 19.303 1.00 53.31 96 ASP A CA 1
ATOM 765 C C . ASP A 1 96 ? 45.201 15.025 20.024 1.00 53.31 96 ASP A C 1
ATOM 767 O O . ASP A 1 96 ? 43.985 14.899 19.898 1.00 53.31 96 ASP A O 1
ATOM 771 N N . ARG A 1 97 ? 45.794 15.856 20.875 1.00 49.03 97 ARG A N 1
ATOM 772 C CA . ARG A 1 97 ? 45.241 16.544 22.057 1.00 49.03 97 ARG A CA 1
ATOM 773 C C . ARG A 1 97 ? 44.013 17.431 21.854 1.00 49.03 97 ARG A C 1
ATOM 775 O O . ARG A 1 97 ? 43.933 18.115 20.813 1.00 49.03 97 ARG A O 1
#

InterPro domains:
  IPR000569 HECT domain [PF00632] (7-45)
  IPR000569 HECT domain [PS50237] (1-49)
  IPR035983 HECT, E3 ligase catalytic domain [SSF56204] (3-43)
  IPR042469 E3 ubiquitin-protein ligase HECTD3 [PTHR46654] (11-49)

Foldseek 3Di:
DPPQVVVLVDAWDDDPVVRDIHHGPDPDPVSVVVRPVCCCVPPCRNVCPVVVVVPPPDPDDDDDDDPPPDPDDDDDDDDDDDDDDDDDDDDDDDDDD

Secondary structure (DSSP, 8-state):
-TTSSSGGG---EEEGGGTEEEPP--SSHHHHHHHHHHHHHH-TTT--HHHHHHTS--SS-----------------------------PPPPP---

Sequence (97 aa):
MEKYNPPDHFLPESYTCFFLLKMPRYSCKLVLKEKLKYAIHFCKSIDTDDYARLNQPNLEHGLGTSPYIDASESEDEIESGSDDSIPLRSPPSEGDR

Organism: Nephila pilipes (NCBI:txid299642)

pLDDT: mean 72.19, std 20.52, range [42.41, 98.56]